Protein AF-A0A4Y2LU11-F1 (afdb_monomer_lite)

Radius of gyration: 21.34 Å; chains: 1; bounding box: 57×56×37 Å

Secondary structure (DSSP, 8-state):
-HHHHHHHHHHHHHT-----PPPHHHHHHHHHHH--S-GGG-----B-TTSPBPSEEE-TTSS-EEEB-TT--B-S--BS-----HHHHHHHHHHHTT-TTS-PPPB-TTSSBPP-

Structure (mmCIF, N/CA/C/O backbone):
data_AF-A0A4Y2LU11-F1
#
_entry.id   AF-A0A4Y2LU11-F1
#
loop_
_atom_site.group_PDB
_atom_site.id
_atom_site.type_symbol
_atom_site.label_atom_id
_atom_site.label_alt_id
_atom_site.label_comp_id
_atom_site.label_asym_id
_atom_site.label_entity_id
_atom_site.label_seq_id
_atom_site.pdbx_PDB_ins_code
_atom_site.Cartn_x
_atom_site.Cartn_y
_atom_site.Cartn_z
_atom_site.occupancy
_atom_site.B_iso_or_equiv
_atom_site.auth_seq_id
_atom_site.auth_comp_id
_atom_site.auth_asym_id
_atom_site.auth_atom_id
_atom_site.pdbx_PDB_model_num
ATOM 1 N N . MET A 1 1 ? 40.528 -41.042 -11.321 1.00 62.06 1 MET A N 1
ATOM 2 C CA . MET A 1 1 ? 39.531 -40.647 -12.343 1.00 62.06 1 MET A CA 1
ATOM 3 C C . MET A 1 1 ? 38.157 -40.377 -11.721 1.00 62.06 1 MET A C 1
ATOM 5 O O . MET A 1 1 ? 37.738 -39.231 -11.761 1.00 62.06 1 MET A O 1
ATOM 9 N N . MET A 1 2 ? 37.522 -41.335 -11.023 1.00 64.12 2 MET A N 1
ATOM 10 C CA . MET A 1 2 ? 36.212 -41.140 -10.351 1.00 64.12 2 MET A CA 1
ATOM 11 C C . MET A 1 2 ? 36.169 -39.961 -9.353 1.00 64.12 2 MET A C 1
ATOM 13 O O . MET A 1 2 ? 35.210 -39.206 -9.323 1.00 64.12 2 MET A O 1
ATOM 17 N N . ARG A 1 3 ? 37.238 -39.750 -8.570 1.00 66.94 3 ARG A N 1
ATOM 18 C CA . ARG A 1 3 ? 37.334 -38.639 -7.598 1.00 66.94 3 ARG A CA 1
ATOM 19 C C . ARG A 1 3 ? 37.352 -37.249 -8.250 1.00 66.94 3 ARG A C 1
ATOM 21 O O . ARG A 1 3 ? 36.806 -36.319 -7.681 1.00 66.94 3 ARG A O 1
ATOM 28 N N . ILE A 1 4 ? 37.938 -37.121 -9.444 1.00 73.88 4 ILE A N 1
ATOM 29 C CA . ILE A 1 4 ? 37.966 -35.855 -10.199 1.00 73.88 4 ILE A CA 1
ATOM 30 C C . ILE A 1 4 ? 36.566 -35.555 -10.749 1.00 73.88 4 ILE A C 1
ATOM 32 O O . ILE A 1 4 ? 36.094 -34.434 -10.623 1.00 73.88 4 ILE A O 1
ATOM 36 N N . LEU A 1 5 ? 35.869 -36.572 -11.268 1.00 67.50 5 LEU A N 1
ATOM 37 C CA . LEU A 1 5 ? 34.470 -36.462 -11.697 1.00 67.50 5 LEU A CA 1
ATOM 38 C C . LEU A 1 5 ? 33.546 -36.049 -10.543 1.00 67.50 5 LEU A C 1
ATOM 40 O O . LEU A 1 5 ? 32.728 -35.155 -10.716 1.00 67.50 5 LEU A O 1
ATOM 44 N N . ILE A 1 6 ? 33.721 -36.634 -9.353 1.00 74.69 6 ILE A N 1
ATOM 45 C CA . ILE A 1 6 ? 32.952 -36.267 -8.153 1.00 74.69 6 ILE A CA 1
ATOM 46 C C . ILE A 1 6 ? 33.194 -34.798 -7.773 1.00 74.69 6 ILE A C 1
ATOM 48 O O . ILE A 1 6 ? 32.236 -34.082 -7.506 1.00 74.69 6 ILE A O 1
ATOM 52 N N . LEU A 1 7 ? 34.443 -34.322 -7.802 1.00 74.94 7 LEU A N 1
ATOM 53 C CA . LEU A 1 7 ? 34.762 -32.918 -7.512 1.00 74.94 7 LEU A CA 1
ATOM 54 C C . LEU A 1 7 ? 34.157 -31.951 -8.541 1.00 74.94 7 LEU A C 1
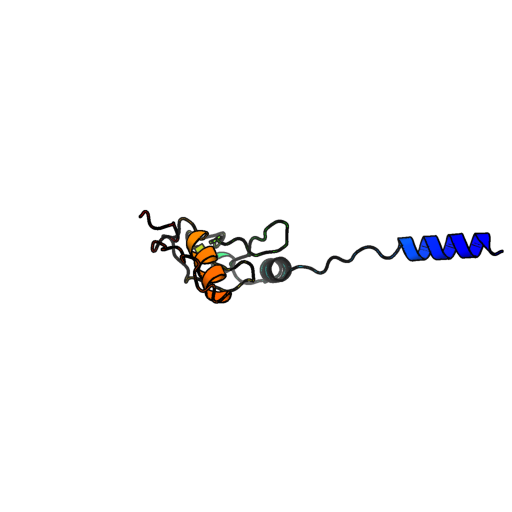ATOM 56 O O . LEU A 1 7 ? 33.664 -30.897 -8.154 1.00 74.94 7 LEU A O 1
ATOM 60 N N . LEU A 1 8 ? 34.142 -32.315 -9.828 1.00 75.38 8 LEU A N 1
ATOM 61 C CA . LEU A 1 8 ? 33.522 -31.509 -10.886 1.00 75.38 8 LEU A CA 1
ATOM 62 C C . LEU A 1 8 ? 31.993 -31.465 -10.764 1.00 75.38 8 LEU A C 1
ATOM 64 O O . LEU A 1 8 ? 31.401 -30.407 -10.937 1.00 75.38 8 LEU A O 1
ATOM 68 N N . VAL A 1 9 ? 31.347 -32.584 -10.425 1.00 73.56 9 VAL A N 1
ATOM 69 C CA . VAL A 1 9 ? 29.890 -32.643 -10.210 1.00 73.56 9 VAL A CA 1
ATOM 70 C C . VAL A 1 9 ? 29.484 -31.854 -8.969 1.00 73.56 9 VAL A C 1
ATOM 72 O O . VAL A 1 9 ? 28.507 -31.114 -9.020 1.00 73.56 9 VAL A O 1
ATOM 75 N N . VAL A 1 10 ? 30.250 -31.956 -7.877 1.00 73.12 10 VAL A N 1
ATOM 76 C CA . VAL A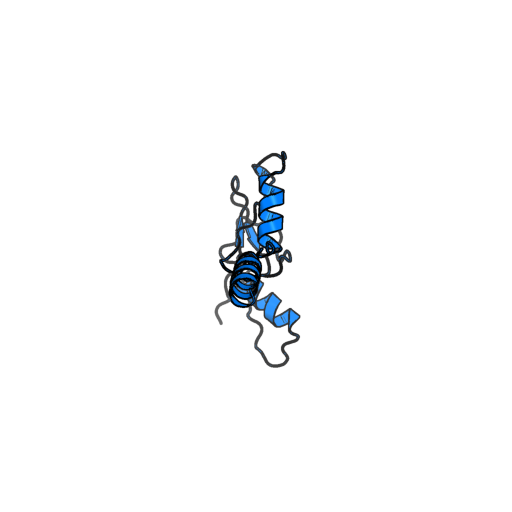 1 10 ? 30.029 -31.138 -6.677 1.00 73.12 10 VAL A CA 1
ATOM 77 C C . VAL A 1 10 ? 30.214 -29.662 -7.014 1.00 73.12 10 VAL A C 1
ATOM 79 O O . VAL A 1 10 ? 29.332 -28.879 -6.695 1.00 73.12 10 VAL A O 1
ATOM 82 N N . ALA A 1 11 ? 31.286 -29.290 -7.724 1.00 69.19 11 ALA A N 1
ATOM 83 C CA . ALA A 1 11 ? 31.513 -27.913 -8.159 1.00 69.19 11 ALA A CA 1
ATOM 84 C C . ALA A 1 11 ? 30.344 -27.370 -8.994 1.00 69.19 11 ALA A C 1
ATOM 86 O O . ALA A 1 11 ? 29.873 -26.284 -8.693 1.00 69.19 11 ALA A O 1
ATOM 87 N N . MET A 1 12 ? 29.829 -28.140 -9.963 1.00 69.75 12 MET A N 1
ATOM 88 C CA . MET A 1 12 ? 28.669 -27.769 -10.790 1.00 69.75 12 MET A CA 1
ATOM 89 C C . MET A 1 12 ? 27.361 -27.682 -9.986 1.00 69.75 12 MET A C 1
ATOM 91 O O . MET A 1 12 ? 26.528 -26.826 -10.269 1.00 69.75 12 MET A O 1
ATOM 95 N N . ALA A 1 13 ? 27.192 -28.523 -8.961 1.00 63.88 13 ALA A N 1
ATOM 96 C CA . ALA A 1 13 ? 26.058 -28.454 -8.041 1.00 63.88 13 ALA A CA 1
ATOM 97 C C . ALA A 1 13 ? 26.143 -27.260 -7.069 1.00 63.88 13 ALA A C 1
ATOM 99 O O . ALA A 1 13 ? 25.112 -26.799 -6.592 1.00 63.88 13 ALA A O 1
ATOM 100 N N . VAL A 1 14 ? 27.342 -26.726 -6.793 1.00 60.69 14 VAL A N 1
ATOM 101 C CA . VAL A 1 14 ? 27.511 -25.500 -5.986 1.00 60.69 14 VAL A CA 1
ATOM 102 C C . VAL A 1 14 ? 27.112 -24.242 -6.780 1.00 60.69 14 VAL A C 1
ATOM 104 O O . VAL A 1 14 ? 26.755 -23.239 -6.175 1.00 60.69 14 VAL A O 1
ATOM 107 N N . ILE A 1 15 ? 27.109 -24.288 -8.122 1.00 63.78 15 ILE A N 1
ATOM 108 C CA . ILE A 1 15 ? 26.800 -23.127 -8.992 1.00 63.78 15 ILE A CA 1
ATOM 109 C C . ILE A 1 15 ? 25.294 -22.928 -9.224 1.00 63.78 15 ILE A C 1
ATOM 111 O O . ILE A 1 15 ? 24.898 -21.975 -9.892 1.00 63.78 15 ILE A O 1
ATOM 115 N N . THR A 1 16 ? 24.414 -23.781 -8.688 1.00 61.12 16 THR A N 1
ATOM 116 C CA . THR A 1 16 ? 22.974 -23.475 -8.683 1.00 61.12 16 THR A CA 1
ATOM 117 C C . THR A 1 16 ? 22.677 -22.475 -7.566 1.00 61.12 16 THR A C 1
ATOM 119 O O . THR A 1 16 ? 22.082 -22.817 -6.545 1.00 61.12 16 THR A O 1
ATOM 122 N N . GLU A 1 17 ? 23.143 -21.239 -7.737 1.00 60.81 17 GLU A N 1
ATOM 123 C CA . GLU A 1 17 ? 22.764 -20.120 -6.884 1.00 60.81 17 GLU A CA 1
ATOM 124 C C . GLU A 1 17 ? 21.263 -19.871 -7.045 1.00 60.81 17 GLU A C 1
ATOM 126 O O . GLU A 1 17 ? 20.720 -19.820 -8.152 1.00 60.81 17 GLU A O 1
ATOM 131 N N . SER A 1 18 ? 20.571 -19.757 -5.916 1.00 60.88 18 SER A N 1
ATOM 132 C CA . SER A 1 18 ? 19.152 -19.450 -5.854 1.00 60.88 18 SER A CA 1
ATOM 133 C C . SER A 1 18 ? 18.889 -18.071 -6.462 1.00 60.88 18 SER A C 1
ATOM 135 O O . SER A 1 18 ? 18.957 -17.061 -5.761 1.00 60.88 18 SER A O 1
ATOM 137 N N . VAL A 1 19 ? 18.558 -18.011 -7.754 1.00 63.44 19 VAL A N 1
ATOM 138 C CA . VAL A 1 19 ? 17.861 -16.855 -8.328 1.00 63.44 19 VAL A CA 1
ATOM 139 C C . VAL A 1 19 ? 16.500 -16.802 -7.638 1.00 63.44 19 VAL A C 1
ATOM 141 O O . VAL A 1 19 ? 15.550 -17.462 -8.056 1.00 63.44 19 VAL A O 1
ATOM 144 N N . GLN A 1 20 ? 16.412 -16.079 -6.519 1.00 72.12 20 GLN A N 1
ATOM 145 C CA . GLN A 1 20 ? 15.122 -15.737 -5.936 1.00 72.12 20 GLN A CA 1
ATOM 146 C C . GLN A 1 20 ? 14.423 -14.829 -6.942 1.00 72.12 20 GLN A C 1
ATOM 148 O O . GLN A 1 20 ? 14.866 -13.709 -7.198 1.00 72.12 20 GLN A O 1
ATOM 153 N N . ALA A 1 21 ? 13.374 -15.358 -7.570 1.00 85.94 21 ALA A N 1
ATOM 154 C CA . ALA A 1 21 ? 12.493 -14.560 -8.403 1.00 85.94 21 ALA A CA 1
ATOM 155 C C . ALA A 1 21 ? 11.951 -13.394 -7.565 1.00 85.94 21 ALA A C 1
ATOM 157 O O . ALA A 1 21 ? 11.606 -13.580 -6.396 1.00 85.94 21 ALA A O 1
ATOM 158 N N . LEU A 1 22 ? 11.920 -12.199 -8.157 1.00 92.25 22 LEU A N 1
ATOM 159 C CA . LEU A 1 22 ? 11.346 -11.027 -7.504 1.00 92.25 22 LEU A CA 1
ATOM 160 C C . LEU A 1 22 ? 9.862 -11.278 -7.228 1.00 92.25 22 LEU A C 1
ATOM 162 O O . LEU A 1 22 ? 9.154 -11.841 -8.059 1.00 92.25 22 LEU A O 1
ATOM 166 N N . SER A 1 23 ? 9.397 -10.831 -6.068 1.00 95.94 23 SER A N 1
ATOM 167 C CA . SER A 1 23 ? 7.968 -10.808 -5.756 1.00 95.94 23 SER A CA 1
ATOM 168 C C . SER A 1 23 ? 7.216 -9.790 -6.618 1.00 95.94 23 SER A C 1
ATOM 170 O O . SER A 1 23 ? 7.795 -8.817 -7.114 1.00 95.94 23 SER A O 1
ATOM 172 N N . ASP A 1 24 ? 5.893 -9.940 -6.709 1.00 96.56 24 ASP A N 1
ATOM 173 C CA . ASP A 1 24 ? 5.027 -8.998 -7.428 1.00 96.56 24 ASP A CA 1
ATOM 174 C C . ASP A 1 24 ? 5.201 -7.549 -6.943 1.00 96.56 24 ASP A C 1
ATOM 176 O O . ASP A 1 24 ? 5.169 -6.606 -7.744 1.00 96.56 24 ASP A O 1
ATOM 180 N N . CYS A 1 25 ? 5.402 -7.346 -5.634 1.00 97.56 25 CYS A N 1
ATOM 181 C CA . CYS A 1 25 ? 5.660 -6.021 -5.078 1.00 97.56 25 CYS A CA 1
ATOM 182 C C . CYS A 1 25 ? 7.012 -5.469 -5.532 1.00 97.56 25 CYS A C 1
ATOM 184 O O . CYS A 1 25 ? 7.100 -4.311 -5.947 1.00 97.56 25 CYS A O 1
ATOM 186 N N . GLU A 1 26 ? 8.071 -6.276 -5.475 1.00 97.12 26 GLU A N 1
ATOM 187 C CA . GLU A 1 26 ? 9.418 -5.844 -5.849 1.00 97.12 26 GLU A CA 1
ATOM 188 C C . GLU A 1 26 ? 9.529 -5.567 -7.349 1.00 97.12 26 GLU A C 1
ATOM 190 O O . GLU A 1 26 ? 10.144 -4.575 -7.754 1.00 97.12 26 GLU A O 1
ATOM 195 N N . GLU A 1 27 ? 8.884 -6.381 -8.185 1.00 96.19 27 GLU A N 1
ATOM 196 C CA . GLU A 1 27 ? 8.775 -6.116 -9.615 1.00 96.19 27 GLU A CA 1
ATOM 197 C C . GLU A 1 27 ? 8.054 -4.796 -9.886 1.00 96.19 27 GLU A C 1
ATOM 199 O O . GLU A 1 27 ? 8.552 -3.957 -10.644 1.00 96.19 27 GLU A O 1
ATOM 204 N N . HIS A 1 28 ? 6.905 -4.573 -9.243 1.00 95.25 28 HIS A N 1
ATOM 205 C CA . HIS A 1 28 ? 6.157 -3.327 -9.371 1.00 95.25 28 HIS A CA 1
ATOM 206 C C . HIS A 1 28 ? 6.990 -2.127 -8.908 1.00 95.25 28 HIS A C 1
ATOM 208 O O . HIS A 1 28 ? 7.104 -1.135 -9.632 1.00 95.25 28 HIS A O 1
ATOM 214 N N . ARG A 1 29 ? 7.670 -2.237 -7.763 1.00 95.06 29 ARG A N 1
ATOM 215 C CA . ARG A 1 29 ? 8.605 -1.222 -7.271 1.00 95.06 29 ARG A CA 1
ATOM 216 C C . ARG A 1 29 ? 9.675 -0.896 -8.307 1.00 95.06 29 ARG A C 1
ATOM 218 O O . ARG A 1 29 ? 9.949 0.277 -8.561 1.00 95.06 29 ARG A O 1
ATOM 225 N N . ASN A 1 30 ? 10.266 -1.917 -8.920 1.00 95.12 30 ASN A N 1
ATOM 226 C CA . ASN A 1 30 ? 11.306 -1.752 -9.929 1.00 95.12 30 ASN A CA 1
ATOM 227 C C . ASN A 1 30 ? 10.779 -1.093 -11.209 1.00 95.12 30 ASN A C 1
ATOM 229 O O . ASN A 1 30 ? 11.477 -0.250 -11.776 1.00 95.12 30 ASN A O 1
ATOM 233 N N . ARG A 1 31 ? 9.555 -1.420 -11.649 1.00 93.19 31 ARG A N 1
ATOM 234 C CA . ARG A 1 31 ? 8.898 -0.743 -12.782 1.00 93.19 31 ARG A CA 1
ATOM 235 C C . ARG A 1 31 ? 8.709 0.750 -12.506 1.00 93.19 31 ARG A C 1
ATOM 237 O O . ARG A 1 31 ? 9.114 1.575 -13.323 1.00 93.19 31 ARG A O 1
ATOM 244 N N . GLU A 1 32 ? 8.193 1.105 -11.331 1.00 92.50 32 GLU A N 1
ATOM 245 C CA . GLU A 1 32 ? 7.942 2.507 -10.966 1.00 92.50 32 GLU A CA 1
ATOM 246 C C . GLU A 1 32 ? 9.231 3.314 -10.775 1.00 92.50 32 GLU A C 1
ATOM 248 O O . GLU A 1 32 ? 9.300 4.478 -11.170 1.00 92.50 32 GLU A O 1
ATOM 253 N N . MET A 1 33 ? 10.284 2.691 -10.238 1.00 90.56 33 MET A N 1
ATOM 254 C CA . MET A 1 33 ? 11.610 3.309 -10.110 1.00 90.56 33 MET A CA 1
ATOM 255 C C . MET A 1 33 ? 12.267 3.601 -11.468 1.00 90.56 33 MET A C 1
ATOM 257 O O . MET A 1 33 ? 13.010 4.573 -11.580 1.00 90.56 33 MET A O 1
ATOM 261 N N . LYS A 1 34 ? 12.012 2.768 -12.486 1.00 92.06 34 LYS A N 1
ATOM 262 C CA . LYS A 1 34 ? 12.574 2.914 -13.843 1.00 92.06 34 LYS A CA 1
ATOM 263 C C . LYS A 1 34 ? 11.739 3.797 -14.765 1.00 92.06 34 LYS A C 1
ATOM 265 O O . LYS A 1 34 ? 12.220 4.210 -15.815 1.00 92.06 34 LYS A O 1
ATOM 270 N N . SER A 1 35 ? 10.486 4.056 -14.408 1.00 87.75 35 SER A N 1
ATOM 271 C CA . SER A 1 35 ? 9.599 4.908 -15.192 1.00 87.75 35 SER A CA 1
ATOM 272 C C . SER A 1 35 ? 10.198 6.325 -15.331 1.00 87.75 35 SER A C 1
ATOM 274 O O . SER A 1 35 ? 10.955 6.787 -14.471 1.00 87.75 35 SER A O 1
ATOM 276 N N . SER A 1 36 ? 9.803 7.075 -16.359 1.00 85.31 36 SER A N 1
ATOM 277 C CA . SER A 1 36 ? 10.179 8.488 -16.561 1.00 85.31 36 SER A CA 1
ATOM 278 C C . SER A 1 36 ? 9.072 9.490 -16.199 1.00 85.31 36 SER A C 1
ATOM 280 O O . SER A 1 36 ? 9.278 10.696 -16.321 1.00 85.31 36 SER A O 1
ATOM 282 N N . ALA A 1 37 ? 7.902 9.024 -15.746 1.00 80.94 37 ALA A N 1
ATOM 283 C CA . ALA A 1 37 ? 6.780 9.901 -15.403 1.00 80.94 37 ALA A CA 1
ATOM 284 C C . ALA A 1 37 ? 7.116 10.891 -14.256 1.00 80.94 37 ALA A C 1
ATOM 286 O O . ALA A 1 37 ? 8.040 10.682 -13.480 1.00 80.94 37 ALA A O 1
ATOM 287 N N . PRO A 1 38 ? 6.395 12.001 -14.073 1.00 74.75 38 PRO A N 1
ATOM 288 C CA . PRO A 1 38 ? 6.671 12.902 -12.954 1.00 74.75 38 PRO A CA 1
ATOM 289 C C . PRO A 1 38 ? 6.403 12.242 -11.585 1.00 74.75 38 PRO A C 1
ATOM 291 O O . PRO A 1 38 ? 5.362 11.622 -11.365 1.00 74.75 38 PRO A O 1
ATOM 294 N N . LEU A 1 39 ? 7.324 12.412 -10.624 1.00 68.50 39 LEU A N 1
ATOM 295 C CA . LEU A 1 39 ? 7.212 11.875 -9.255 1.00 68.50 39 LEU A CA 1
ATOM 296 C C . LEU A 1 39 ? 5.936 12.244 -8.470 1.00 68.50 39 LEU A C 1
ATOM 298 O O . LEU A 1 39 ? 5.470 11.367 -7.743 1.00 68.50 39 LEU A O 1
ATOM 302 N N . PRO A 1 40 ? 5.316 13.440 -8.582 1.00 68.56 40 PRO A N 1
ATOM 303 C CA . PRO A 1 40 ? 4.101 13.719 -7.809 1.00 68.56 40 PRO A CA 1
ATOM 304 C C . PRO A 1 40 ? 2.911 12.830 -8.190 1.00 68.56 40 PRO A C 1
ATOM 306 O O . PRO A 1 40 ? 1.971 12.716 -7.409 1.00 68.56 40 PRO A O 1
ATOM 309 N N . MET A 1 41 ? 2.961 12.166 -9.349 1.00 68.12 41 MET A N 1
ATOM 310 C CA . MET A 1 41 ? 1.917 11.250 -9.806 1.00 68.12 41 MET A CA 1
ATOM 311 C C . MET A 1 41 ? 2.236 9.773 -9.552 1.00 68.12 41 MET A C 1
ATOM 313 O O . MET A 1 41 ? 1.386 8.924 -9.814 1.00 68.12 41 MET A O 1
ATOM 317 N N . ARG A 1 42 ? 3.432 9.449 -9.045 1.00 80.69 42 ARG A N 1
ATOM 318 C CA . ARG A 1 42 ? 3.888 8.063 -8.909 1.00 80.69 42 ARG A CA 1
ATOM 319 C C . ARG A 1 42 ? 3.882 7.571 -7.474 1.00 80.69 42 ARG A 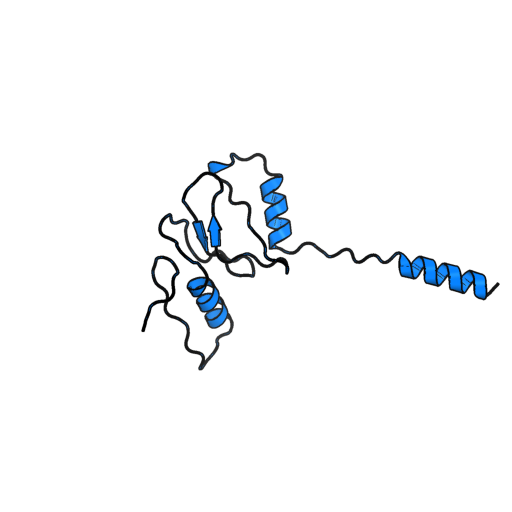C 1
ATOM 321 O O . ARG A 1 42 ? 4.350 8.242 -6.552 1.00 80.69 42 ARG A O 1
ATOM 328 N N . LEU A 1 43 ? 3.390 6.350 -7.315 1.00 89.94 43 LEU A N 1
ATOM 329 C CA . LEU A 1 43 ? 3.439 5.584 -6.083 1.00 89.94 43 LEU A CA 1
ATOM 330 C C . LEU A 1 43 ? 4.440 4.457 -6.308 1.00 89.94 43 LEU A C 1
ATOM 332 O O . LEU A 1 43 ? 4.167 3.526 -7.050 1.00 89.94 43 LEU A O 1
ATOM 336 N N . ILE A 1 44 ? 5.610 4.567 -5.685 1.00 93.88 44 ILE A N 1
ATOM 337 C CA . ILE A 1 44 ? 6.590 3.479 -5.658 1.00 93.88 44 ILE A CA 1
ATOM 338 C C . ILE A 1 44 ? 6.211 2.597 -4.464 1.00 93.88 44 ILE A C 1
ATOM 340 O O . ILE A 1 44 ? 6.322 3.089 -3.336 1.00 93.88 44 ILE A O 1
ATOM 344 N N . PRO A 1 45 ? 5.743 1.353 -4.671 1.00 95.50 45 PRO A N 1
ATOM 345 C CA . PRO A 1 45 ? 5.286 0.513 -3.576 1.00 95.50 45 PRO A CA 1
ATOM 346 C C . PRO A 1 45 ? 6.432 0.149 -2.629 1.00 95.50 45 PRO A C 1
ATOM 348 O O . PRO A 1 45 ? 7.571 -0.092 -3.039 1.00 95.50 45 PRO A O 1
ATOM 351 N N . ASN A 1 46 ? 6.108 0.111 -1.343 1.00 96.81 46 ASN A N 1
ATOM 352 C CA . ASN A 1 46 ? 6.953 -0.433 -0.296 1.00 96.81 46 ASN A CA 1
ATOM 353 C C . ASN A 1 46 ? 6.564 -1.888 -0.042 1.00 96.81 46 ASN A C 1
ATOM 355 O O . ASN A 1 46 ? 5.388 -2.185 0.183 1.00 96.81 46 ASN A O 1
ATOM 359 N N . CYS A 1 47 ? 7.564 -2.755 -0.033 1.00 97.56 47 CYS A N 1
ATOM 360 C CA . CYS A 1 47 ? 7.406 -4.186 0.176 1.00 97.56 47 CYS A CA 1
ATOM 361 C C . CYS A 1 47 ? 7.949 -4.560 1.554 1.00 97.56 47 CYS A C 1
ATOM 363 O O . CYS A 1 47 ? 8.867 -3.903 2.058 1.00 97.56 47 CYS A O 1
ATOM 365 N N . ASP A 1 48 ? 7.373 -5.583 2.173 1.00 96.88 48 ASP A N 1
ATOM 366 C CA . ASP A 1 48 ? 7.938 -6.177 3.376 1.00 96.88 48 ASP A CA 1
ATOM 367 C C . ASP A 1 48 ? 9.077 -7.158 3.039 1.00 96.88 48 ASP A C 1
ATOM 369 O O . ASP A 1 48 ? 9.462 -7.333 1.883 1.00 96.88 48 ASP A O 1
ATOM 373 N N . LYS A 1 49 ? 9.645 -7.797 4.066 1.00 96.00 49 LYS A N 1
ATOM 374 C CA . LYS A 1 49 ? 10.771 -8.734 3.920 1.00 96.00 49 LYS A CA 1
ATOM 375 C C . LYS A 1 49 ? 10.448 -10.010 3.131 1.00 96.00 49 LYS A C 1
ATOM 377 O O . LYS A 1 49 ? 11.374 -10.715 2.752 1.00 96.00 49 LYS A O 1
ATOM 382 N N . ASN A 1 50 ? 9.170 -10.343 2.971 1.00 95.38 50 ASN A N 1
ATOM 383 C CA . ASN A 1 50 ? 8.723 -11.497 2.199 1.00 95.38 50 ASN A CA 1
ATOM 384 C C . ASN A 1 50 ? 8.413 -11.109 0.746 1.00 95.38 50 ASN A C 1
ATOM 386 O O . ASN A 1 50 ? 8.101 -11.987 -0.052 1.00 95.38 50 ASN A O 1
ATOM 390 N N . GLY A 1 51 ? 8.475 -9.814 0.414 1.00 95.88 51 GLY A N 1
ATOM 391 C CA . GLY A 1 51 ? 8.046 -9.301 -0.880 1.00 95.88 51 GLY A CA 1
ATOM 392 C C . GLY A 1 51 ? 6.542 -9.020 -0.966 1.00 95.88 51 GLY A C 1
ATOM 393 O O . GLY A 1 51 ? 6.044 -8.705 -2.044 1.00 95.88 51 GLY A O 1
ATOM 394 N N . ASP A 1 52 ? 5.807 -9.079 0.149 1.00 97.19 52 ASP A N 1
ATOM 395 C CA . ASP A 1 52 ? 4.397 -8.687 0.166 1.00 97.19 52 ASP A CA 1
ATOM 396 C C . ASP A 1 52 ? 4.283 -7.158 0.142 1.00 97.19 52 ASP A C 1
ATOM 398 O O . ASP A 1 52 ? 5.131 -6.431 0.672 1.00 97.19 52 ASP A O 1
ATOM 402 N N . TYR A 1 53 ? 3.189 -6.638 -0.411 1.00 98.19 53 TYR A N 1
ATOM 403 C CA . TYR A 1 53 ? 2.896 -5.211 -0.308 1.00 98.19 53 TYR A CA 1
ATOM 404 C C . TYR A 1 53 ? 2.641 -4.827 1.152 1.00 98.19 53 TYR A C 1
ATOM 406 O O . TYR A 1 53 ? 1.787 -5.410 1.828 1.00 98.19 53 TYR A O 1
ATOM 414 N N . LEU A 1 54 ? 3.309 -3.770 1.629 1.00 98.00 54 LEU A N 1
ATOM 415 C CA . LEU A 1 54 ? 2.898 -3.146 2.884 1.00 98.00 54 LEU A CA 1
ATOM 416 C C . LEU A 1 54 ? 1.469 -2.591 2.741 1.00 98.00 54 LEU A C 1
ATOM 418 O O . LEU A 1 54 ? 1.153 -1.986 1.709 1.00 98.00 54 LEU A O 1
ATOM 422 N N . PRO A 1 55 ? 0.606 -2.725 3.766 1.00 98.00 55 PRO A N 1
ATOM 423 C CA . PRO A 1 55 ? -0.786 -2.306 3.654 1.00 98.00 55 PRO A CA 1
ATOM 424 C C . PRO A 1 55 ? -0.969 -0.835 3.295 1.00 98.00 55 PRO A C 1
ATOM 426 O O . PRO A 1 55 ? -1.909 -0.506 2.585 1.00 98.00 55 PRO A O 1
ATOM 429 N N . MET A 1 56 ? -0.105 0.062 3.778 1.00 97.69 56 MET A N 1
ATOM 430 C CA . MET A 1 56 ? -0.199 1.497 3.509 1.00 97.69 56 MET A CA 1
ATOM 431 C C . MET A 1 56 ? 0.863 1.938 2.502 1.00 97.69 56 MET A C 1
ATOM 433 O O . MET A 1 56 ? 2.059 1.784 2.739 1.00 97.69 56 MET A O 1
ATOM 437 N N . GLN A 1 57 ? 0.418 2.549 1.406 1.00 97.25 57 GLN A N 1
ATOM 438 C CA . GLN A 1 57 ? 1.275 3.048 0.335 1.00 97.25 57 GLN A CA 1
ATOM 439 C C . GLN A 1 57 ? 1.029 4.539 0.117 1.00 97.25 57 GLN A C 1
ATOM 441 O O . GLN A 1 57 ? -0.099 4.951 -0.146 1.00 97.25 57 GLN A O 1
ATOM 446 N N . CYS A 1 58 ? 2.071 5.361 0.216 1.00 94.75 58 CYS A N 1
ATOM 447 C CA . CYS A 1 58 ? 1.954 6.817 0.128 1.00 94.75 58 CYS A CA 1
ATOM 448 C C . CYS A 1 58 ? 2.744 7.375 -1.057 1.00 94.75 58 CYS A C 1
ATOM 450 O O . CYS A 1 58 ? 3.834 6.905 -1.384 1.00 94.75 58 CYS A O 1
ATOM 452 N N . PHE A 1 59 ? 2.203 8.413 -1.691 1.00 92.31 59 PHE A N 1
ATOM 453 C CA . PHE A 1 59 ? 2.877 9.117 -2.780 1.00 92.31 59 PHE A CA 1
ATOM 454 C C . PHE A 1 59 ? 4.004 9.979 -2.197 1.00 92.31 59 PHE A C 1
ATOM 456 O O . PHE A 1 59 ? 3.733 10.867 -1.394 1.00 92.31 59 PHE A O 1
ATOM 463 N N . LYS A 1 60 ? 5.261 9.762 -2.615 1.00 83.31 60 LYS A N 1
ATOM 464 C CA . LYS A 1 60 ? 6.452 10.398 -2.003 1.00 83.31 60 LYS A CA 1
ATOM 465 C C . LYS A 1 60 ? 6.393 11.930 -1.920 1.00 83.31 60 LYS A C 1
ATOM 467 O O . LYS A 1 60 ? 6.972 12.507 -1.008 1.00 83.31 60 LYS A O 1
ATOM 472 N N . SER A 1 61 ? 5.719 12.584 -2.865 1.00 83.31 61 SER A N 1
ATOM 473 C CA . SER A 1 61 ? 5.652 14.050 -2.960 1.00 83.31 61 SER A CA 1
ATOM 474 C C . SER A 1 61 ? 4.295 14.636 -2.548 1.00 83.31 61 SER A C 1
ATOM 476 O O . SER A 1 61 ? 4.030 15.800 -2.832 1.00 83.31 61 SER A O 1
ATOM 478 N N . SER A 1 62 ? 3.411 13.859 -1.909 1.00 87.88 62 SER A N 1
ATOM 479 C CA . SER A 1 62 ? 2.107 14.354 -1.451 1.00 87.88 62 SER A CA 1
ATOM 480 C C . SER A 1 62 ? 1.691 13.746 -0.108 1.00 87.88 62 SER A C 1
ATOM 482 O O . SER A 1 62 ? 2.331 12.838 0.409 1.00 87.88 62 SER A O 1
ATOM 484 N N . LYS A 1 63 ? 0.586 14.239 0.462 1.00 90.75 63 LYS A N 1
ATOM 485 C CA . LYS A 1 63 ? -0.011 13.688 1.691 1.00 90.75 63 LYS A CA 1
ATOM 486 C C . LYS A 1 63 ? -0.986 12.535 1.428 1.00 90.75 63 LYS A C 1
ATOM 488 O O . LYS A 1 63 ? -1.629 12.063 2.359 1.00 90.75 63 LYS A O 1
ATOM 493 N N . PHE A 1 64 ? -1.173 12.138 0.171 1.00 94.50 64 PHE A N 1
ATOM 494 C CA . PHE A 1 64 ? -2.115 11.083 -0.175 1.00 94.50 64 PHE A CA 1
ATOM 495 C C . PHE A 1 64 ? -1.493 9.706 0.052 1.00 94.50 64 PHE A C 1
ATOM 497 O O . PHE A 1 64 ? -0.359 9.446 -0.356 1.00 94.50 64 PHE A O 1
ATOM 504 N N . CYS A 1 65 ? -2.279 8.810 0.642 1.00 96.44 65 CYS A N 1
ATOM 505 C CA . CYS A 1 65 ? -1.962 7.393 0.775 1.00 96.44 65 CYS A CA 1
ATOM 506 C C . CYS A 1 65 ? -3.116 6.534 0.249 1.00 96.44 65 CYS A C 1
ATOM 508 O O . CYS A 1 65 ? -4.235 7.024 0.100 1.00 96.44 65 CYS A O 1
ATOM 510 N N . ARG A 1 66 ? -2.844 5.261 -0.037 1.00 96.44 66 ARG A N 1
ATOM 511 C CA . ARG A 1 66 ? -3.797 4.215 -0.430 1.00 96.44 66 ARG A CA 1
ATOM 512 C C . ARG A 1 66 ? -3.528 2.948 0.373 1.00 96.44 66 ARG A C 1
ATOM 514 O O . ARG A 1 66 ? -2.391 2.716 0.784 1.00 96.44 66 ARG A O 1
ATOM 521 N N . CYS A 1 67 ? -4.560 2.130 0.553 1.00 98.31 67 CYS A N 1
ATOM 522 C CA . CYS A 1 67 ? -4.428 0.813 1.159 1.00 98.31 67 CYS A CA 1
ATOM 523 C C . CYS A 1 67 ? -4.311 -0.276 0.090 1.00 98.31 67 CYS A C 1
ATOM 525 O O . CYS A 1 67 ? -5.059 -0.255 -0.889 1.00 98.31 67 CYS A O 1
ATOM 527 N N . TYR A 1 68 ? -3.407 -1.225 0.308 1.00 97.94 68 TYR A N 1
ATOM 528 C CA . TYR A 1 68 ? -3.172 -2.396 -0.533 1.00 97.94 68 TYR A CA 1
ATOM 529 C C . TYR A 1 68 ? -3.373 -3.687 0.270 1.00 97.94 68 TYR A C 1
ATOM 531 O O . TYR A 1 68 ? -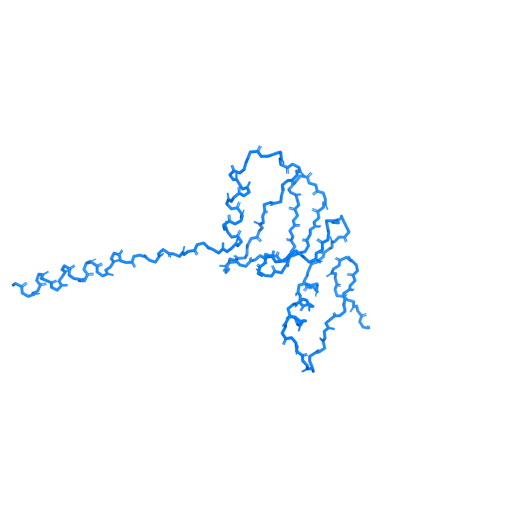3.181 -3.706 1.489 1.00 97.94 68 TYR A O 1
ATOM 539 N N . SER A 1 69 ? -3.769 -4.772 -0.398 1.00 97.75 69 SER A N 1
ATOM 540 C CA . SER A 1 69 ? -3.620 -6.118 0.162 1.00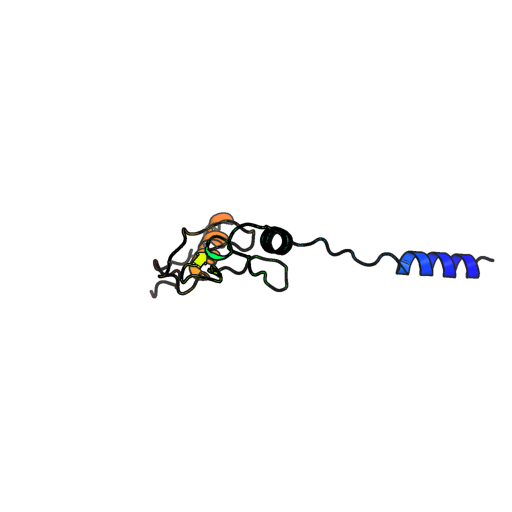 97.75 69 SER A CA 1
ATOM 541 C C . SER A 1 69 ? -2.177 -6.585 0.024 1.00 97.75 69 SER A C 1
ATOM 543 O O . SER A 1 69 ? -1.447 -6.065 -0.813 1.00 97.75 69 SER A O 1
ATOM 545 N N . LYS A 1 70 ? -1.796 -7.630 0.764 1.00 96.75 70 LYS A N 1
ATOM 546 C CA . LYS A 1 70 ? -0.482 -8.276 0.618 1.00 96.75 70 LYS A CA 1
ATOM 547 C C . LYS A 1 70 ? -0.184 -8.718 -0.813 1.00 96.75 70 LYS A C 1
ATOM 549 O O . LYS A 1 70 ? 0.923 -8.505 -1.283 1.00 96.75 70 LYS A O 1
ATOM 554 N N . ASP A 1 71 ? -1.211 -9.209 -1.507 1.00 95.56 71 ASP A N 1
ATOM 555 C CA . ASP A 1 71 ? -1.127 -9.667 -2.903 1.00 95.56 71 ASP A CA 1
ATOM 556 C C . ASP A 1 71 ? -1.109 -8.520 -3.942 1.00 95.56 71 ASP A C 1
ATOM 558 O O . ASP A 1 71 ? -1.070 -8.772 -5.139 1.00 95.56 71 ASP A O 1
ATOM 562 N N . GLY A 1 72 ? -1.188 -7.252 -3.515 1.00 95.94 72 GLY A N 1
ATOM 563 C CA . GLY A 1 72 ? -1.137 -6.099 -4.422 1.00 95.94 72 GLY A CA 1
ATOM 564 C C . GLY A 1 72 ? -2.481 -5.543 -4.903 1.00 95.94 72 GLY A C 1
ATOM 565 O O . GLY A 1 72 ? -2.483 -4.599 -5.696 1.00 95.94 72 GLY A O 1
ATOM 566 N N . ASP A 1 73 ? -3.617 -6.035 -4.399 1.00 96.62 73 ASP A N 1
ATOM 567 C CA . ASP A 1 73 ? -4.922 -5.453 -4.725 1.00 96.62 73 ASP A CA 1
ATOM 568 C C . ASP A 1 73 ? -5.070 -4.060 -4.122 1.00 96.62 73 ASP A C 1
ATOM 570 O O . ASP A 1 73 ? -4.774 -3.831 -2.946 1.00 96.62 73 ASP A O 1
ATOM 574 N N . LEU A 1 74 ? -5.621 -3.136 -4.907 1.00 96.38 74 LEU A N 1
ATOM 575 C CA . LEU A 1 74 ? -5.969 -1.809 -4.427 1.00 96.38 74 LEU A CA 1
ATOM 576 C C . LEU A 1 74 ? -7.263 -1.858 -3.600 1.00 96.38 74 LEU A C 1
ATOM 578 O O . LEU A 1 74 ? -8.338 -2.116 -4.135 1.00 96.38 74 LEU A O 1
ATOM 582 N N . LEU A 1 75 ? -7.173 -1.540 -2.306 1.00 97.62 75 LEU A N 1
ATOM 583 C CA . LEU A 1 75 ? -8.308 -1.622 -1.377 1.00 97.62 75 LEU A CA 1
ATOM 584 C C . LEU A 1 75 ? -9.028 -0.288 -1.166 1.00 97.62 75 LEU A C 1
ATOM 586 O O . LEU A 1 75 ? -10.198 -0.277 -0.785 1.00 97.62 75 LEU A O 1
ATOM 590 N N . THR A 1 76 ? -8.349 0.843 -1.376 1.00 97.25 76 THR A N 1
ATOM 591 C CA . THR A 1 76 ? -8.949 2.174 -1.196 1.00 97.25 76 THR A CA 1
ATOM 592 C C . THR A 1 76 ? -8.491 3.189 -2.243 1.00 97.25 76 THR A C 1
ATOM 594 O O . THR A 1 76 ? -7.363 3.118 -2.742 1.00 97.25 76 THR A O 1
ATOM 597 N N . PRO A 1 77 ? -9.331 4.192 -2.564 1.00 95.88 77 PRO A N 1
ATOM 598 C CA . PRO A 1 77 ? -8.877 5.367 -3.296 1.00 95.88 77 PRO A CA 1
ATOM 599 C C . PRO A 1 77 ? -7.866 6.179 -2.463 1.00 95.88 77 PRO A C 1
ATOM 601 O O . PRO A 1 77 ? -7.811 6.047 -1.236 1.00 95.88 77 PRO A O 1
ATOM 604 N N . PRO A 1 78 ? -7.071 7.052 -3.106 1.00 94.69 78 PRO A N 1
ATOM 605 C CA . PRO A 1 78 ? -6.110 7.886 -2.404 1.00 94.69 78 PRO A CA 1
ATOM 606 C C . PRO A 1 78 ? -6.807 8.886 -1.492 1.00 94.69 78 PRO A C 1
ATOM 608 O O . PRO A 1 78 ? -7.747 9.571 -1.889 1.00 94.69 78 PRO A O 1
ATOM 611 N N . SER A 1 79 ? -6.313 8.990 -0.264 1.00 96.56 79 SER A N 1
ATOM 612 C CA . SER A 1 79 ? -6.872 9.860 0.762 1.00 96.56 79 SER A CA 1
ATOM 613 C C . SER A 1 79 ? -5.767 10.418 1.648 1.00 96.56 79 SER A C 1
ATOM 615 O O . SER A 1 79 ? -4.820 9.719 1.999 1.00 96.56 79 SER A O 1
ATOM 617 N N . THR A 1 80 ? -5.906 11.685 2.032 1.00 96.56 80 THR A N 1
ATOM 618 C CA . THR A 1 80 ? -5.058 12.335 3.045 1.00 96.56 80 THR A CA 1
ATOM 619 C C . THR A 1 80 ? -5.501 12.025 4.474 1.00 96.56 80 THR A C 1
ATOM 621 O O . THR A 1 80 ? -4.835 12.426 5.424 1.00 96.56 80 THR A O 1
ATOM 624 N N . LYS A 1 81 ? -6.645 11.348 4.643 1.00 97.56 81 LYS A N 1
ATOM 625 C CA . LYS A 1 81 ? -7.228 11.030 5.954 1.00 97.56 81 LYS A CA 1
ATOM 626 C C . LYS A 1 81 ? -6.820 9.657 6.480 1.00 97.56 81 LYS A C 1
ATOM 628 O O . LYS A 1 81 ? -7.144 9.358 7.623 1.00 97.56 81 LYS A O 1
ATOM 633 N N . LEU A 1 82 ? -6.171 8.820 5.668 1.00 97.94 82 LEU A N 1
ATOM 634 C CA . LEU A 1 82 ? -5.724 7.498 6.106 1.00 97.94 82 LEU A CA 1
ATOM 635 C C . LEU A 1 82 ? -4.654 7.633 7.193 1.00 97.94 82 LEU A C 1
ATOM 637 O O . LEU A 1 82 ? -3.689 8.375 7.029 1.00 97.94 82 LEU A O 1
ATOM 641 N N . LYS A 1 83 ? -4.843 6.903 8.295 1.00 97.31 83 LYS A N 1
ATOM 642 C CA . LYS A 1 83 ? -3.892 6.813 9.416 1.00 97.31 83 LYS A CA 1
ATOM 643 C C . LYS A 1 83 ? -3.303 5.415 9.575 1.00 97.31 83 LYS A C 1
ATOM 645 O O . LYS A 1 83 ? -2.204 5.276 10.095 1.00 97.31 83 LYS A O 1
ATOM 650 N N . SER A 1 84 ? -4.041 4.388 9.164 1.00 97.75 84 SER A N 1
ATOM 651 C CA . SER A 1 84 ? -3.594 2.995 9.113 1.00 97.75 84 SER A CA 1
ATOM 652 C C . SER A 1 84 ? -4.324 2.291 7.970 1.00 97.75 84 SER A C 1
ATOM 654 O O . SER A 1 84 ? -5.374 2.747 7.525 1.00 97.75 84 SER A O 1
ATOM 656 N N . CYS A 1 85 ? -3.769 1.181 7.493 1.00 98.31 85 CYS A N 1
ATOM 657 C CA . CYS A 1 85 ? -4.422 0.288 6.538 1.00 98.31 85 CYS A CA 1
ATOM 658 C C . CYS A 1 85 ? -4.569 -1.141 7.080 1.00 98.31 85 CYS A C 1
ATOM 660 O O . CYS A 1 85 ? -5.084 -2.005 6.372 1.00 98.31 85 CYS A O 1
ATOM 662 N N . ASP A 1 86 ? -4.172 -1.398 8.331 1.00 96.81 86 ASP A N 1
ATOM 663 C CA . ASP A 1 86 ? -4.101 -2.755 8.885 1.00 96.81 86 ASP A CA 1
ATOM 664 C C . ASP A 1 86 ? -5.490 -3.380 9.023 1.00 96.81 86 ASP A C 1
ATOM 666 O O . ASP A 1 86 ? -5.687 -4.539 8.660 1.00 96.81 86 ASP A O 1
ATOM 670 N N . CYS A 1 87 ? -6.481 -2.605 9.484 1.00 97.56 87 CYS A N 1
ATOM 671 C CA . CYS A 1 87 ? -7.857 -3.095 9.590 1.00 97.56 87 CYS A CA 1
ATOM 672 C C . CYS A 1 87 ? -8.434 -3.432 8.215 1.00 97.56 87 CYS A C 1
ATOM 674 O O . CYS A 1 87 ? -9.030 -4.493 8.033 1.00 97.56 87 CYS A O 1
ATOM 676 N N . ILE A 1 88 ? -8.239 -2.542 7.237 1.00 98.00 88 ILE A N 1
ATOM 677 C CA . ILE A 1 88 ? -8.774 -2.702 5.881 1.00 98.00 88 ILE A CA 1
ATOM 678 C C . ILE A 1 88 ? -8.146 -3.923 5.202 1.00 98.00 88 ILE A C 1
ATOM 680 O O . ILE A 1 88 ? -8.872 -4.761 4.666 1.00 98.00 88 ILE A O 1
ATOM 684 N N . ALA A 1 89 ? -6.820 -4.065 5.281 1.00 97.38 89 ALA A N 1
ATOM 685 C CA . ALA A 1 89 ? -6.118 -5.232 4.762 1.00 97.38 89 ALA A CA 1
ATOM 686 C C . ALA A 1 89 ? -6.599 -6.517 5.448 1.00 97.38 89 ALA A C 1
ATOM 688 O O . ALA A 1 89 ? -6.919 -7.492 4.766 1.00 97.38 89 ALA A O 1
ATOM 689 N N . LYS A 1 90 ? -6.759 -6.508 6.780 1.00 95.81 90 LYS A N 1
ATOM 690 C CA . LYS A 1 90 ? -7.227 -7.687 7.514 1.00 95.81 90 LYS A CA 1
ATOM 691 C C . LYS A 1 90 ? -8.658 -8.079 7.164 1.00 95.81 90 LYS A C 1
ATOM 693 O O . LYS A 1 90 ? -8.952 -9.261 6.990 1.00 95.81 90 LYS A O 1
ATOM 698 N N . LYS A 1 91 ? -9.543 -7.090 7.040 1.00 95.56 91 LYS A N 1
ATOM 699 C CA . LYS A 1 91 ? -10.920 -7.279 6.585 1.00 95.56 91 LYS A CA 1
ATOM 700 C C . LYS A 1 91 ? -10.944 -7.945 5.208 1.00 95.56 91 LYS A C 1
ATOM 702 O O . LYS A 1 91 ? -11.652 -8.934 5.045 1.00 95.56 91 LYS A O 1
ATOM 707 N N . ASN A 1 92 ? -10.134 -7.460 4.264 1.00 95.62 92 ASN A N 1
ATOM 708 C CA . ASN A 1 92 ? -10.017 -8.040 2.926 1.00 95.62 92 ASN A CA 1
ATOM 709 C C . ASN A 1 92 ? -9.514 -9.495 2.964 1.00 95.62 92 ASN A C 1
ATOM 711 O O . ASN A 1 92 ? -10.112 -10.363 2.336 1.00 95.62 92 ASN A O 1
ATOM 715 N N . GLU A 1 93 ? -8.474 -9.793 3.753 1.00 94.06 93 GLU A N 1
ATOM 716 C CA . GLU A 1 93 ? -7.981 -11.168 3.937 1.00 94.06 93 GLU A CA 1
ATOM 717 C C . GLU A 1 93 ? -9.076 -12.116 4.454 1.00 94.06 93 GLU A C 1
ATOM 719 O O . GLU A 1 93 ? -9.217 -13.236 3.961 1.00 94.06 93 GLU A O 1
ATOM 724 N N . MET A 1 94 ? -9.844 -11.687 5.461 1.00 92.62 94 MET A N 1
ATOM 725 C CA . MET A 1 94 ? -10.908 -12.507 6.051 1.00 92.62 94 MET A CA 1
ATOM 726 C C . MET A 1 94 ? -12.083 -12.705 5.090 1.00 92.62 94 MET A C 1
ATOM 728 O O . MET A 1 94 ? -12.639 -13.801 5.023 1.00 92.62 94 MET A O 1
ATOM 732 N N . GLN A 1 95 ? -12.428 -11.673 4.318 1.00 91.88 95 GLN A N 1
ATOM 733 C CA . GLN A 1 95 ? -13.467 -11.744 3.292 1.00 91.88 95 GLN A CA 1
ATOM 734 C C . GLN A 1 95 ? -13.077 -12.700 2.158 1.00 91.88 95 GLN A C 1
ATOM 736 O O . GLN A 1 95 ? -13.869 -13.572 1.812 1.00 91.88 95 GLN A O 1
ATOM 741 N N . LYS A 1 96 ? -11.843 -12.612 1.638 1.00 88.56 96 LYS A N 1
ATOM 742 C CA . LYS A 1 96 ? -11.333 -13.513 0.586 1.00 88.56 96 LYS A CA 1
ATOM 743 C C . LYS A 1 96 ? -11.356 -14.985 0.997 1.00 88.56 96 LYS A C 1
ATOM 745 O O . LYS A 1 96 ? -11.607 -15.856 0.171 1.00 88.56 96 LYS A O 1
ATOM 750 N N . LYS A 1 97 ? -11.101 -15.276 2.274 1.00 86.44 97 LYS A N 1
ATOM 751 C CA . LYS A 1 97 ? -11.080 -16.649 2.798 1.00 86.44 97 LYS A CA 1
ATOM 752 C C . LYS A 1 97 ? -12.473 -17.249 3.005 1.00 86.44 97 LYS A C 1
ATOM 754 O O . LYS A 1 97 ? -12.547 -18.384 3.463 1.00 86.44 97 LYS A O 1
ATOM 759 N N . ASN A 1 98 ? -13.552 -16.511 2.699 1.00 72.44 98 ASN A N 1
ATOM 760 C CA . ASN A 1 98 ? -14.936 -16.899 2.993 1.00 72.44 98 ASN A CA 1
ATOM 761 C C . ASN A 1 98 ? -15.064 -17.471 4.413 1.00 72.44 98 ASN A C 1
ATOM 763 O O . ASN A 1 98 ? -15.704 -18.500 4.617 1.00 72.44 98 ASN A O 1
ATOM 767 N N . ALA A 1 99 ? -14.371 -16.856 5.379 1.00 66.50 99 ALA A N 1
ATOM 768 C CA . ALA A 1 99 ? -14.181 -17.426 6.705 1.00 66.50 99 ALA A CA 1
ATOM 769 C C . ALA A 1 99 ? -15.497 -17.395 7.500 1.00 66.50 99 ALA A C 1
ATOM 771 O O . ALA A 1 99 ? -15.735 -16.503 8.315 1.00 66.50 99 ALA A O 1
ATOM 772 N N . ALA A 1 100 ? -16.366 -18.372 7.244 1.00 59.12 100 ALA A N 1
ATOM 773 C CA . ALA A 1 100 ? -17.594 -18.595 7.983 1.00 59.12 100 ALA A CA 1
ATOM 774 C C . ALA A 1 100 ? -17.237 -18.860 9.455 1.00 59.12 100 ALA A C 1
ATOM 776 O O . ALA A 1 100 ? -16.516 -19.803 9.771 1.00 59.12 100 ALA A O 1
ATOM 777 N N . GLY A 1 101 ? -17.694 -17.982 10.351 1.00 64.38 101 GLY A N 1
ATOM 778 C CA . GLY A 1 101 ? -17.463 -18.087 11.796 1.00 64.38 101 GLY A CA 1
ATOM 779 C C . GLY A 1 101 ? -16.306 -17.250 12.358 1.00 64.38 101 GLY A C 1
ATOM 780 O O . GLY A 1 101 ? -16.205 -17.131 13.575 1.00 64.38 101 GLY A O 1
ATOM 781 N N . SER A 1 102 ? -15.471 -16.610 11.528 1.00 72.75 102 SER A N 1
ATOM 782 C CA . SER A 1 102 ? -14.528 -15.586 12.015 1.00 72.75 102 SER A CA 1
ATOM 783 C C . SER A 1 102 ? -15.178 -14.205 11.995 1.00 72.75 102 SER A C 1
ATOM 785 O O . SER A 1 102 ? -15.731 -13.787 10.979 1.00 72.75 102 SER A O 1
ATOM 787 N N . SER A 1 103 ? -15.096 -13.474 13.109 1.00 86.06 103 SER A N 1
ATOM 788 C CA . SER A 1 103 ? -15.597 -12.099 13.176 1.00 86.06 103 SER A CA 1
ATOM 789 C C . SER A 1 103 ? -14.737 -11.186 12.298 1.00 86.06 103 SER A C 1
ATOM 791 O O . SER A 1 103 ? -13.577 -10.915 12.612 1.00 86.06 103 SER A O 1
ATOM 793 N N . ILE A 1 104 ? -15.302 -10.736 11.176 1.00 90.50 104 ILE A N 1
ATOM 794 C CA . ILE A 1 104 ? -14.663 -9.773 10.276 1.00 90.50 104 ILE A CA 1
ATOM 795 C C . ILE A 1 104 ? -14.543 -8.430 11.019 1.00 90.50 104 ILE A C 1
ATOM 797 O O . ILE A 1 104 ? -15.560 -7.912 11.492 1.00 90.50 104 ILE A O 1
ATOM 801 N N . PRO A 1 105 ? -13.344 -7.822 11.109 1.00 93.50 105 PRO A N 1
ATOM 802 C CA . PRO A 1 105 ? -13.167 -6.580 11.847 1.00 93.50 105 PRO A CA 1
ATOM 803 C C . PRO A 1 105 ? -13.931 -5.419 11.201 1.00 93.50 105 PRO A C 1
ATOM 805 O O . PRO A 1 105 ? -14.033 -5.298 9.976 1.00 93.50 105 PRO A O 1
ATOM 808 N N . GLN A 1 106 ? -14.436 -4.522 12.047 1.00 95.56 106 GLN A N 1
ATOM 809 C CA . GLN A 1 106 ? -15.015 -3.254 11.615 1.00 95.56 106 GLN A CA 1
ATOM 810 C C . GLN A 1 106 ? -13.925 -2.182 11.549 1.00 95.56 106 GLN A C 1
ATOM 812 O O . GLN A 1 106 ? -13.132 -2.038 12.479 1.00 95.56 106 GLN A O 1
ATOM 817 N N . CYS A 1 107 ? -13.904 -1.409 10.463 1.00 97.06 107 CYS A N 1
ATOM 818 C CA . CYS A 1 107 ? -12.895 -0.377 10.224 1.00 97.06 107 CYS A CA 1
ATOM 819 C C . CYS A 1 107 ? -13.532 1.008 10.124 1.00 97.06 107 CYS A C 1
ATOM 821 O O . CYS A 1 107 ? -14.635 1.155 9.592 1.00 97.06 107 CYS A O 1
ATOM 823 N N . ASN A 1 108 ? -12.811 2.019 10.599 1.00 97.56 108 ASN A N 1
ATOM 824 C CA . ASN A 1 108 ? -13.133 3.423 10.379 1.00 97.56 108 ASN A CA 1
ATOM 825 C C . ASN A 1 108 ? -12.724 3.859 8.962 1.00 97.56 108 ASN A C 1
ATOM 827 O O . ASN A 1 108 ? -11.935 3.195 8.288 1.00 97.56 108 ASN A O 1
ATOM 831 N N . ALA A 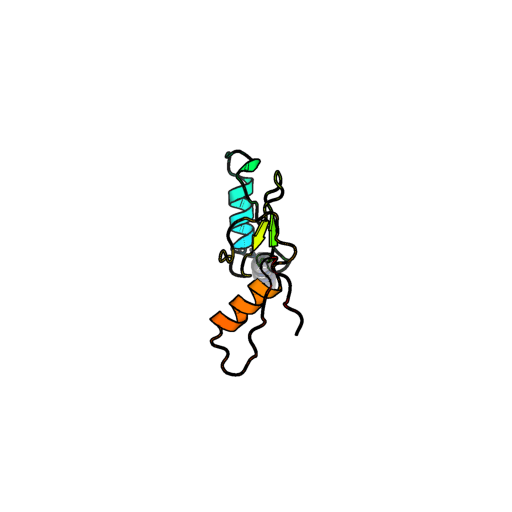1 109 ? -13.209 5.024 8.527 1.00 96.12 109 ALA A N 1
ATOM 832 C CA . ALA A 1 109 ? -12.854 5.597 7.225 1.00 96.12 109 ALA A CA 1
ATOM 833 C C . ALA A 1 109 ? -11.365 5.991 7.100 1.00 96.12 109 ALA A C 1
ATOM 835 O O . ALA A 1 109 ? -10.852 6.085 5.989 1.00 96.12 109 ALA A O 1
ATOM 836 N N . ASP A 1 110 ? -10.663 6.209 8.219 1.00 97.50 110 ASP A N 1
ATOM 837 C CA . ASP A 1 110 ? -9.210 6.446 8.251 1.00 97.50 110 ASP A CA 1
ATOM 838 C C . ASP A 1 110 ? -8.380 5.145 8.265 1.00 97.50 110 ASP A C 1
ATOM 840 O O . ASP A 1 110 ? -7.156 5.195 8.401 1.00 97.50 110 ASP A O 1
ATOM 844 N N . GLY A 1 111 ? -9.055 3.997 8.131 1.00 97.00 111 GLY A N 1
ATOM 845 C CA . GLY A 1 111 ? -8.485 2.653 8.071 1.00 97.00 111 GLY A CA 1
ATOM 846 C C . GLY A 1 111 ? -8.011 2.080 9.407 1.00 97.00 111 GLY A C 1
ATOM 847 O O . GLY A 1 111 ? -7.527 0.948 9.451 1.00 97.00 111 GLY A O 1
ATOM 848 N N . THR A 1 112 ? -8.221 2.804 10.509 1.00 97.62 112 THR A N 1
ATOM 849 C CA . THR A 1 112 ? -8.049 2.265 11.864 1.00 97.62 112 THR A CA 1
ATOM 850 C C . THR A 1 112 ? -9.172 1.289 12.231 1.00 97.62 112 THR A C 1
ATOM 852 O O . THR A 1 112 ? -10.254 1.296 11.637 1.00 97.62 112 THR A O 1
ATOM 855 N N . TYR A 1 113 ? -8.930 0.445 13.235 1.00 96.81 113 TYR A N 1
ATOM 856 C CA . TYR A 1 113 ? -9.962 -0.426 13.796 1.00 96.81 113 TYR A CA 1
ATOM 857 C C . TYR A 1 113 ? -11.046 0.394 14.500 1.00 96.81 113 TYR A C 1
ATOM 859 O O . TYR A 1 113 ? -10.754 1.315 15.270 1.00 96.81 113 TYR A O 1
ATOM 867 N N . LYS A 1 114 ? -12.311 0.038 14.268 1.00 96.56 114 LYS A N 1
ATOM 868 C CA . LYS A 1 114 ? -13.433 0.596 15.017 1.00 96.56 114 LYS A CA 1
ATOM 869 C C . LYS A 1 114 ? -13.428 -0.014 16.418 1.00 96.56 114 LYS A C 1
ATOM 871 O O . LYS A 1 114 ? -13.437 -1.234 16.562 1.00 96.56 114 LYS A O 1
ATOM 876 N N . LYS A 1 115 ? -13.384 0.837 17.442 1.00 89.75 115 LYS A N 1
ATOM 877 C CA . LYS A 1 115 ? -13.503 0.398 18.837 1.00 89.75 115 LYS A CA 1
ATOM 878 C C . LYS A 1 115 ? -14.929 -0.113 19.067 1.00 89.75 115 LYS A C 1
ATOM 880 O O . LYS A 1 115 ? -15.870 0.510 18.571 1.00 89.75 115 LYS A O 1
ATOM 885 N N . SER A 1 116 ? -15.044 -1.265 19.726 1.00 70.44 116 SER A N 1
ATOM 886 C CA . SER A 1 116 ? -16.321 -1.863 20.138 1.00 70.44 116 SER A CA 1
ATOM 887 C C . SER A 1 116 ? -16.975 -1.068 21.257 1.00 70.44 116 SER A C 1
ATOM 889 O O . SER A 1 116 ? -16.220 -0.484 22.067 1.00 70.44 116 SER A O 1
#

pLDDT: mean 87.55, std 12.42, range [59.12, 98.31]

Organism: Araneus ventricosus (NCBI:txid182803)

Foldseek 3Di:
DVVVVVVVVVVVVVPPDDPPDQAPLRVQLVVQVPDPDDQQPDWRFDADPVNFTDQWTDRPPDLWIFGAARNGDTQDDTDNLAPDQVLSNQLVVCVVVVPVPDDRFDADPNNHTDDD

Sequence (116 aa):
MMRILILLVVAMAVITESVQALSDCEEHRNREMKSSAPLPMRLIPNCDKNGDYLPMQCFKSSKFCRCYSKDGDLLTPPSTKLKSCDCIAKKNEMQKKNAAGSSIPQCNADGTYKKS

InterPro domains:
  IPR000716 Thyroglobulin type-1 [PF00086] (25-87)
  IPR000716 Thyroglobulin type-1 [PS51162] (22-87)
  IPR000716 Thyroglobulin type-1 [cd00191] (25-72)
  IPR036857 Thyroglobulin type-1 superfamily [G3DSA:4.10.800.10] (22-88)
  IPR036857 Thyroglobulin type-1 superfamily [SSF57610] (20-87)
  IPR051950 Developmental regulator and protease inhibitor [PTHR12352] (22-115)